Protein AF-A0A7J9VII0-F1 (afdb_monomer)

Structure (mmCIF, N/CA/C/O backbone):
data_AF-A0A7J9VII0-F1
#
_entry.id   AF-A0A7J9VII0-F1
#
loop_
_atom_site.group_PDB
_atom_site.id
_atom_site.type_symbol
_atom_site.label_atom_id
_atom_site.label_alt_id
_atom_site.label_comp_id
_atom_site.label_asym_id
_atom_site.label_entity_id
_atom_site.label_seq_id
_atom_site.pdbx_PDB_ins_code
_atom_site.Cartn_x
_atom_site.Cartn_y
_atom_site.Cartn_z
_atom_site.occupancy
_atom_site.B_iso_or_equiv
_atom_site.auth_seq_id
_atom_site.auth_comp_id
_atom_site.auth_asym_id
_atom_site.auth_atom_id
_atom_site.pdbx_PDB_model_num
ATOM 1 N N . MET A 1 1 ? -17.514 49.686 32.124 1.00 42.41 1 MET A N 1
ATOM 2 C CA . MET A 1 1 ? -16.769 48.998 33.204 1.00 42.41 1 MET A CA 1
ATOM 3 C C . MET A 1 1 ? -15.900 47.912 32.584 1.00 42.41 1 MET A C 1
ATOM 5 O O . MET A 1 1 ? -16.446 46.947 32.068 1.00 42.41 1 MET A O 1
ATOM 9 N N . ALA A 1 2 ? -14.575 48.080 32.570 1.00 50.94 2 ALA A N 1
ATOM 10 C CA . ALA A 1 2 ? -13.662 47.040 32.096 1.00 50.94 2 ALA A CA 1
ATOM 11 C C . ALA A 1 2 ? -13.483 45.985 33.199 1.00 50.94 2 ALA A C 1
ATOM 13 O O . ALA A 1 2 ? -13.022 46.294 34.297 1.00 50.94 2 ALA A O 1
ATOM 14 N N . ARG A 1 3 ? -13.889 44.742 32.928 1.00 65.50 3 ARG A N 1
ATOM 15 C CA . ARG A 1 3 ? -13.701 43.613 33.845 1.00 65.50 3 ARG A CA 1
ATOM 16 C C . ARG A 1 3 ? -12.223 43.217 33.819 1.00 65.50 3 ARG A C 1
ATOM 18 O O . ARG A 1 3 ? -11.760 42.646 32.839 1.00 65.50 3 ARG A O 1
ATOM 25 N N . MET A 1 4 ? -11.481 43.541 34.879 1.00 66.50 4 MET A N 1
ATOM 26 C CA . MET A 1 4 ? -10.081 43.129 35.016 1.00 66.50 4 MET A CA 1
ATOM 27 C C . MET A 1 4 ? -9.996 41.602 35.111 1.00 66.50 4 MET A C 1
ATOM 29 O O . MET A 1 4 ? -10.518 40.994 36.047 1.00 66.50 4 MET A O 1
ATOM 33 N N . VAL A 1 5 ? -9.337 40.978 34.136 1.00 70.75 5 VAL A N 1
ATOM 34 C CA . VAL A 1 5 ? -9.002 39.552 34.184 1.00 70.75 5 VAL A CA 1
ATOM 35 C C . VAL A 1 5 ? -7.934 39.358 35.260 1.00 70.75 5 VAL A C 1
ATOM 37 O O . VAL A 1 5 ? -6.843 39.920 35.185 1.00 70.75 5 VAL A O 1
ATOM 40 N N . SER A 1 6 ? -8.257 38.580 36.294 1.00 79.25 6 SER A N 1
ATOM 41 C CA . SER A 1 6 ? -7.320 38.256 37.371 1.00 79.25 6 SER A CA 1
ATOM 42 C C . SER A 1 6 ? -6.193 37.363 36.852 1.00 79.25 6 SER A C 1
ATOM 44 O O . SER A 1 6 ? -6.436 36.437 36.077 1.00 79.25 6 SER A O 1
ATOM 46 N N . ARG A 1 7 ? -4.965 37.573 37.346 1.00 75.44 7 ARG A N 1
ATOM 47 C CA . ARG A 1 7 ? -3.801 36.714 37.053 1.00 75.44 7 ARG A CA 1
ATOM 48 C C . ARG A 1 7 ? -4.093 35.233 37.320 1.00 75.44 7 ARG A C 1
ATOM 50 O O . ARG A 1 7 ? -3.616 34.383 36.584 1.00 75.44 7 ARG A O 1
ATOM 57 N N . ARG A 1 8 ? -4.926 34.920 38.321 1.00 74.88 8 ARG A N 1
ATOM 58 C CA . ARG A 1 8 ? -5.366 33.543 38.612 1.00 74.88 8 ARG A CA 1
ATOM 59 C C . ARG A 1 8 ? -6.274 32.969 37.528 1.00 74.88 8 ARG A C 1
ATOM 61 O O . ARG A 1 8 ? -6.165 31.793 37.221 1.00 74.88 8 ARG A O 1
ATOM 68 N N . THR A 1 9 ? -7.142 33.787 36.940 1.00 74.19 9 THR A N 1
ATOM 69 C CA . THR A 1 9 ? -7.996 33.374 35.819 1.00 74.19 9 THR A CA 1
ATOM 70 C C . THR A 1 9 ? -7.160 33.147 34.566 1.00 74.19 9 THR A C 1
ATOM 72 O O . THR A 1 9 ? -7.375 32.162 33.873 1.00 74.19 9 THR A O 1
ATOM 75 N N . LEU A 1 10 ? -6.169 34.008 34.317 1.00 72.38 10 LEU A N 1
ATOM 76 C CA . LEU A 1 10 ? -5.235 33.836 33.207 1.00 72.38 10 LEU A CA 1
ATOM 77 C C . LEU A 1 10 ? -4.404 32.552 33.367 1.00 72.38 10 LEU A C 1
ATOM 79 O O . LEU A 1 10 ? -4.365 31.746 32.448 1.00 72.38 10 LEU A O 1
ATOM 83 N N . LEU A 1 11 ? -3.812 32.329 34.547 1.00 70.62 11 LEU A N 1
ATOM 84 C CA . LEU A 1 11 ? -3.012 31.134 34.846 1.00 70.62 11 LEU A CA 1
ATOM 85 C C . LEU A 1 11 ? -3.848 29.846 34.881 1.00 70.62 11 LEU A C 1
ATOM 87 O O . LEU A 1 11 ? -3.388 28.803 34.435 1.00 70.62 11 LEU A O 1
ATOM 91 N N . GLY A 1 12 ? -5.079 29.903 35.394 1.00 61.12 12 GLY A N 1
ATOM 92 C CA . GLY A 1 12 ? -5.993 28.761 35.390 1.00 61.12 12 GLY A CA 1
ATOM 93 C C . GLY A 1 12 ? -6.463 28.398 33.981 1.00 61.12 12 GLY A C 1
ATOM 94 O O . GLY A 1 12 ? -6.529 27.220 33.644 1.00 61.12 12 GLY A O 1
ATOM 95 N N . ALA A 1 13 ? -6.729 29.398 33.135 1.00 63.59 13 ALA A N 1
ATOM 96 C CA . ALA A 1 13 ? -7.100 29.177 31.742 1.00 63.59 13 ALA A CA 1
ATOM 97 C C . ALA A 1 13 ? -5.938 28.588 30.929 1.00 63.59 13 ALA A C 1
ATOM 99 O O . ALA A 1 13 ? -6.150 27.647 30.164 1.00 63.59 13 ALA A O 1
ATOM 100 N N . THR A 1 14 ? -4.709 29.080 31.114 1.00 61.88 14 THR A N 1
ATOM 101 C CA . THR A 1 14 ? -3.536 28.523 30.427 1.00 61.88 14 THR A CA 1
ATOM 102 C C . THR A 1 14 ? -3.202 27.116 30.921 1.00 61.88 14 THR A C 1
ATOM 104 O O . THR A 1 14 ? -3.051 26.217 30.098 1.00 61.88 14 THR A O 1
ATOM 107 N N . ALA A 1 15 ? -3.167 26.882 32.237 1.00 59.31 15 ALA A N 1
ATOM 108 C CA . ALA A 1 15 ? -2.901 25.556 32.798 1.00 59.31 15 ALA A CA 1
ATOM 109 C C . ALA A 1 15 ? -3.973 24.526 32.400 1.00 59.31 15 ALA A C 1
ATOM 111 O O . ALA A 1 15 ? -3.637 23.418 31.987 1.00 59.31 15 ALA A O 1
ATOM 112 N N . GLY A 1 16 ? -5.258 24.895 32.452 1.00 56.56 16 GLY A N 1
ATOM 113 C CA . GLY A 1 16 ? -6.359 24.024 32.029 1.00 56.56 16 GLY A CA 1
ATOM 114 C C . GLY A 1 16 ? -6.318 23.688 30.535 1.00 56.56 16 GLY A C 1
ATOM 115 O O . GLY A 1 16 ? -6.567 22.543 30.150 1.00 56.56 16 GLY A O 1
ATOM 116 N N . SER A 1 17 ? -5.932 24.653 29.696 1.00 62.16 17 SER A N 1
ATOM 117 C CA . SER A 1 17 ? -5.760 24.434 28.254 1.00 62.16 17 SER A CA 1
ATOM 118 C C . SER A 1 17 ? -4.588 23.494 27.952 1.00 62.16 17 SER A C 1
ATOM 120 O O . SER A 1 17 ? -4.719 22.627 27.092 1.00 62.16 17 SER A O 1
ATOM 122 N N . LEU A 1 18 ? -3.472 23.601 28.686 1.00 64.81 18 LEU A N 1
ATOM 123 C CA . LEU A 1 18 ? -2.317 22.707 28.529 1.00 64.81 18 LEU A CA 1
ATOM 124 C C . LEU A 1 18 ? -2.651 21.258 28.905 1.00 64.81 18 LEU A C 1
ATOM 126 O O . LEU A 1 18 ? -2.321 20.345 28.152 1.00 64.81 18 LEU A O 1
ATOM 130 N N . VAL A 1 19 ? -3.343 21.041 30.029 1.00 68.50 19 VAL A N 1
ATOM 131 C CA . VAL A 1 19 ? -3.752 19.692 30.468 1.00 68.50 19 VAL A CA 1
ATOM 132 C C . VAL A 1 19 ? -4.717 19.058 29.464 1.00 68.50 19 VAL A C 1
ATOM 134 O O . VAL A 1 19 ? -4.547 17.899 29.090 1.00 68.50 19 VAL A O 1
ATOM 137 N N . THR A 1 20 ? -5.693 19.829 28.979 1.00 72.25 20 THR A N 1
ATOM 138 C CA . THR A 1 20 ? -6.670 19.342 27.993 1.00 72.25 20 THR A CA 1
ATOM 139 C C . THR A 1 20 ? -5.998 19.032 26.652 1.00 72.25 20 THR A C 1
ATOM 141 O O . THR A 1 20 ? -6.250 17.982 26.067 1.00 72.25 20 THR A O 1
ATOM 144 N N . GLY A 1 21 ? -5.089 19.896 26.188 1.00 77.12 21 GLY A N 1
ATOM 145 C CA . GLY A 1 21 ? -4.326 19.676 24.957 1.00 77.12 21 GLY A CA 1
ATOM 146 C C . GLY A 1 21 ? -3.439 18.430 25.022 1.00 77.12 21 GLY A C 1
ATOM 147 O O . GLY A 1 21 ? -3.467 17.615 24.102 1.00 77.12 21 GLY A O 1
ATOM 148 N N . ALA A 1 22 ? -2.711 18.233 26.126 1.00 77.75 22 ALA A N 1
ATOM 149 C CA . ALA A 1 22 ? -1.860 17.059 26.323 1.00 77.75 22 ALA A CA 1
ATOM 150 C C . ALA A 1 22 ? -2.668 15.750 26.374 1.00 77.75 22 ALA A C 1
ATOM 152 O O . ALA A 1 22 ? -2.260 14.755 25.778 1.00 77.75 22 ALA A O 1
ATOM 153 N N . ALA A 1 23 ? -3.837 15.757 27.025 1.00 82.25 23 ALA A N 1
ATOM 154 C CA . ALA A 1 23 ? -4.729 14.601 27.050 1.00 82.25 23 ALA A CA 1
ATOM 155 C C . ALA A 1 23 ? -5.244 14.243 25.644 1.00 82.25 23 ALA A C 1
ATOM 157 O O . ALA A 1 23 ? -5.190 13.079 25.255 1.00 82.25 23 ALA A O 1
ATOM 158 N N . CYS A 1 24 ? -5.677 15.230 24.851 1.00 84.50 24 CYS A N 1
ATOM 159 C CA . CYS A 1 24 ? -6.124 15.000 23.474 1.00 84.50 24 CYS A CA 1
ATOM 160 C C . CYS A 1 24 ? -5.012 14.421 22.587 1.00 84.50 24 CYS A C 1
ATOM 162 O O . CYS A 1 24 ? -5.253 13.458 21.862 1.00 84.50 24 CYS A O 1
ATOM 164 N N . LEU A 1 25 ? -3.791 14.961 22.675 1.00 87.25 25 LEU A N 1
ATOM 165 C CA . LEU A 1 25 ? -2.634 14.429 21.948 1.00 87.25 25 LEU A CA 1
ATOM 166 C C . LEU A 1 25 ? -2.324 12.985 22.358 1.00 87.25 25 LEU A C 1
ATOM 168 O O . LEU A 1 25 ? -2.108 12.138 21.494 1.00 87.25 25 LEU A O 1
ATOM 172 N N . GLY A 1 26 ? -2.378 12.686 23.660 1.00 88.19 26 GLY A N 1
ATOM 173 C CA . GLY A 1 26 ? -2.196 11.329 24.176 1.00 88.19 26 GLY A CA 1
ATOM 174 C C . GLY A 1 26 ? -3.232 10.340 23.637 1.00 88.19 26 GLY A C 1
ATOM 175 O O . GLY A 1 26 ? -2.880 9.219 23.283 1.00 88.19 26 GLY A O 1
ATOM 176 N N . LEU A 1 27 ? -4.496 10.754 23.507 1.00 91.06 27 LEU A N 1
ATOM 177 C CA . LEU A 1 27 ? -5.562 9.915 22.949 1.00 91.06 27 LEU A CA 1
ATOM 178 C C . LEU A 1 27 ? -5.408 9.677 21.438 1.00 91.06 27 LEU A C 1
ATOM 180 O O . LEU A 1 27 ? -5.710 8.580 20.965 1.00 91.06 27 LEU A O 1
ATOM 184 N N . ILE A 1 28 ? -4.928 10.673 20.687 1.00 90.88 28 ILE A N 1
ATOM 185 C CA . ILE A 1 28 ? -4.611 10.521 19.258 1.00 90.88 28 ILE A CA 1
ATOM 186 C C . ILE A 1 28 ? -3.429 9.556 19.078 1.00 90.88 28 ILE A C 1
ATOM 188 O O . ILE A 1 28 ? -3.495 8.637 18.263 1.00 90.88 28 ILE A O 1
ATOM 192 N N . GLU A 1 29 ? -2.361 9.709 19.867 1.00 90.31 29 GLU A N 1
ATOM 193 C CA . GLU A 1 29 ? -1.196 8.815 19.807 1.00 90.31 29 GLU A CA 1
ATOM 194 C C . GLU A 1 29 ? -1.530 7.373 20.216 1.00 90.31 29 GLU A C 1
ATOM 196 O O . GLU A 1 29 ? -1.106 6.424 19.549 1.00 90.31 29 GLU A O 1
ATOM 201 N N . ALA A 1 30 ? -2.371 7.199 21.241 1.00 89.88 30 ALA A N 1
ATOM 202 C CA . ALA A 1 30 ? -2.880 5.899 21.680 1.00 89.88 30 ALA A CA 1
ATOM 203 C C . ALA A 1 30 ? -3.888 5.256 20.703 1.00 89.88 30 ALA A C 1
ATOM 205 O O . ALA A 1 30 ? -4.418 4.188 21.000 1.00 89.88 30 ALA A O 1
ATOM 206 N N . ALA A 1 31 ? -4.162 5.890 19.555 1.00 86.38 31 ALA A N 1
ATOM 207 C CA . ALA A 1 31 ? -5.141 5.450 18.559 1.00 86.38 31 ALA A CA 1
ATOM 208 C C . ALA A 1 31 ? -6.575 5.292 19.109 1.00 86.38 31 ALA A C 1
ATOM 210 O O . ALA A 1 31 ? -7.383 4.554 18.550 1.00 86.38 31 ALA A O 1
ATOM 211 N N . VAL A 1 32 ? -6.904 6.011 20.189 1.00 94.31 32 VAL A N 1
ATOM 212 C CA . VAL A 1 32 ? -8.279 6.136 20.701 1.00 94.31 32 VAL A CA 1
ATOM 213 C C . VAL A 1 32 ? -9.059 7.154 19.866 1.00 94.31 32 VAL A C 1
ATOM 215 O O . VAL A 1 32 ? -10.259 6.995 19.650 1.00 94.31 32 VAL A O 1
ATOM 218 N N . LEU A 1 33 ? -8.373 8.193 19.378 1.00 91.25 33 LEU A N 1
ATOM 219 C CA . LEU A 1 33 ? -8.910 9.195 18.459 1.00 91.25 33 LEU A CA 1
ATOM 220 C C . LEU A 1 33 ? -8.191 9.132 17.098 1.00 91.25 33 LEU A C 1
ATOM 222 O O . LEU A 1 33 ? -7.003 8.800 17.051 1.00 91.25 33 LEU A O 1
ATOM 226 N N . PRO A 1 34 ? -8.875 9.473 15.988 1.00 86.81 34 PRO A N 1
ATOM 227 C CA . PRO A 1 34 ? -8.241 9.556 14.675 1.00 86.81 34 PRO A CA 1
ATOM 228 C C . PRO A 1 34 ? -7.226 10.709 14.614 1.00 86.81 34 PRO A C 1
ATOM 230 O O . PRO A 1 34 ? -7.311 11.673 15.373 1.00 86.81 34 PRO A O 1
ATOM 233 N N . GLY A 1 35 ? -6.284 10.634 13.668 1.00 88.50 35 GLY A N 1
ATOM 234 C CA . GLY A 1 35 ? -5.354 11.735 13.371 1.00 88.50 35 GLY A CA 1
ATOM 235 C C . GLY A 1 35 ? -3.884 11.499 13.728 1.00 88.50 35 GLY A C 1
ATOM 236 O O . GLY A 1 35 ? -3.085 12.423 13.612 1.00 88.50 35 GLY A O 1
ATOM 237 N N . ARG A 1 36 ? -3.482 10.279 14.106 1.00 89.94 36 ARG A N 1
ATOM 238 C CA . ARG A 1 36 ? -2.081 9.984 14.463 1.00 89.94 36 ARG A CA 1
ATOM 239 C C . ARG A 1 36 ? -1.089 10.269 13.332 1.00 89.94 36 ARG A C 1
ATOM 241 O O . ARG A 1 36 ? -0.053 10.875 13.570 1.00 89.94 36 ARG A O 1
ATOM 248 N N . ALA A 1 37 ? -1.413 9.859 12.105 1.00 87.94 37 ALA A N 1
ATOM 249 C CA . ALA A 1 37 ? -0.553 10.086 10.940 1.00 87.94 37 ALA A CA 1
ATOM 250 C C . ALA A 1 37 ? -0.316 11.586 10.656 1.00 87.94 37 ALA A C 1
ATOM 252 O O . ALA A 1 37 ? 0.839 12.007 10.647 1.00 87.94 37 ALA A O 1
ATOM 253 N N . PRO A 1 38 ? -1.360 12.429 10.487 1.00 89.81 38 PRO A N 1
ATOM 254 C CA . PRO A 1 38 ? -1.141 13.858 10.280 1.00 89.81 38 PRO A CA 1
ATOM 255 C C . PRO A 1 38 ? -0.481 14.531 11.490 1.00 89.81 38 PRO A C 1
ATOM 257 O O . PRO A 1 38 ? 0.345 15.416 11.290 1.00 89.81 38 PRO A O 1
ATOM 260 N N . LEU A 1 39 ? -0.771 14.094 12.723 1.00 91.44 39 LEU A N 1
ATOM 261 C CA . LEU A 1 39 ? -0.117 14.623 13.921 1.00 91.44 39 LEU A CA 1
ATOM 262 C C . LEU A 1 39 ? 1.403 14.406 13.879 1.00 91.44 39 LEU A C 1
ATOM 264 O O . LEU A 1 39 ? 2.160 15.371 13.981 1.00 91.44 39 LEU A O 1
ATOM 268 N N . ARG A 1 40 ? 1.857 13.168 13.661 1.00 91.31 40 ARG A N 1
ATOM 269 C CA . ARG A 1 40 ? 3.288 12.833 13.566 1.00 91.31 40 ARG A CA 1
ATOM 270 C C . ARG A 1 40 ? 3.989 13.588 12.445 1.00 91.31 40 ARG A C 1
ATOM 272 O O . ARG A 1 40 ? 5.051 14.162 12.682 1.00 91.31 40 ARG A O 1
ATOM 279 N N . ARG A 1 41 ? 3.336 13.710 11.286 1.00 89.94 41 ARG A N 1
ATOM 280 C CA . ARG A 1 41 ? 3.822 14.535 10.177 1.00 89.94 41 ARG A CA 1
ATOM 281 C C . ARG A 1 41 ? 4.022 15.990 10.585 1.00 89.94 41 ARG A C 1
ATOM 283 O O . ARG A 1 41 ? 5.088 16.552 10.362 1.00 89.94 41 ARG A O 1
ATOM 290 N N . THR A 1 42 ? 3.017 16.606 11.214 1.00 92.25 42 THR A N 1
ATOM 291 C CA . THR A 1 42 ? 3.106 18.014 11.647 1.00 92.25 42 THR A CA 1
ATOM 292 C C . THR A 1 42 ? 4.164 18.247 12.720 1.00 92.25 42 THR A C 1
ATOM 294 O O . THR A 1 42 ? 4.736 19.331 12.785 1.00 92.25 42 THR A O 1
ATOM 297 N N . LEU A 1 43 ? 4.443 17.234 13.542 1.00 91.25 43 LEU A N 1
ATOM 298 C CA . LEU A 1 43 ? 5.479 17.278 14.570 1.00 91.25 43 LEU A CA 1
ATOM 299 C C . LEU A 1 43 ? 6.876 16.928 14.031 1.00 91.25 43 LEU A C 1
ATOM 301 O O . LEU A 1 43 ? 7.826 16.921 14.810 1.00 91.25 43 LEU A O 1
ATOM 305 N N . GLY A 1 44 ? 7.017 16.639 12.731 1.00 91.31 44 GLY A N 1
ATOM 306 C CA . GLY A 1 44 ? 8.294 16.250 12.126 1.00 91.31 44 GLY A CA 1
ATOM 307 C C . GLY A 1 44 ? 8.823 14.909 12.641 1.00 91.31 44 GLY A C 1
ATOM 308 O O . GLY A 1 44 ? 10.031 14.709 12.701 1.00 91.31 44 GLY A O 1
ATOM 309 N N . MET A 1 45 ? 7.924 14.017 13.066 1.00 91.62 45 MET A N 1
ATOM 310 C CA . MET A 1 45 ? 8.261 12.661 13.518 1.00 91.62 45 MET A CA 1
ATOM 311 C C . MET A 1 45 ? 8.345 11.658 12.362 1.00 91.62 45 MET A C 1
ATOM 313 O O . MET A 1 45 ? 8.783 10.527 12.567 1.00 91.62 45 MET A O 1
ATOM 317 N N . ASP A 1 46 ? 7.914 12.062 11.168 1.00 88.25 46 ASP A N 1
ATOM 318 C CA . ASP A 1 46 ? 8.111 11.294 9.947 1.00 88.25 46 ASP A CA 1
ATOM 319 C C . ASP A 1 46 ? 9.551 11.509 9.448 1.00 88.25 46 ASP A C 1
ATOM 321 O O . ASP A 1 46 ? 10.121 12.596 9.581 1.00 88.25 46 ASP A O 1
ATOM 325 N N . GLY A 1 47 ? 10.153 10.462 8.882 1.00 85.12 47 GLY A N 1
ATOM 326 C CA . GLY A 1 47 ? 11.414 10.594 8.153 1.00 85.12 47 GLY A CA 1
ATOM 327 C C . GLY A 1 47 ? 11.236 11.397 6.857 1.00 85.12 47 GLY A C 1
ATOM 328 O O . GLY A 1 47 ? 10.107 11.698 6.469 1.00 85.12 47 GLY A O 1
ATOM 329 N N . PRO A 1 48 ? 12.335 11.746 6.167 1.00 86.00 48 PRO A N 1
ATOM 330 C CA . PRO A 1 48 ? 12.232 12.351 4.846 1.00 86.00 48 PRO A CA 1
ATOM 331 C C . PRO A 1 48 ? 11.488 11.417 3.885 1.00 86.00 48 PRO A C 1
ATOM 333 O O . PRO A 1 48 ? 11.713 10.202 3.894 1.00 86.00 48 PRO A O 1
ATOM 336 N N . ASP A 1 49 ? 10.638 11.994 3.035 1.00 81.19 49 ASP A N 1
ATOM 337 C CA . ASP A 1 49 ? 9.991 11.246 1.961 1.00 81.19 49 ASP A CA 1
ATOM 338 C C . ASP A 1 49 ? 11.067 10.652 1.048 1.00 81.19 49 ASP A C 1
ATOM 340 O O . ASP A 1 49 ? 11.952 11.353 0.548 1.00 81.19 49 ASP A O 1
ATOM 344 N N . THR A 1 50 ? 11.001 9.340 0.847 1.00 82.12 50 THR A N 1
ATOM 345 C CA . THR A 1 50 ? 11.878 8.654 -0.101 1.00 82.12 50 THR A CA 1
ATOM 346 C C . THR A 1 50 ? 11.235 8.736 -1.483 1.00 82.12 50 THR A C 1
ATOM 348 O O . THR A 1 50 ? 10.058 8.384 -1.608 1.00 82.12 50 THR A O 1
ATOM 351 N N . PRO A 1 51 ? 11.948 9.220 -2.518 1.00 87.75 51 PRO A N 1
ATOM 352 C CA . PRO A 1 51 ? 11.412 9.211 -3.869 1.00 87.75 51 PRO A CA 1
ATOM 353 C C . PRO A 1 51 ? 11.151 7.771 -4.308 1.00 87.75 51 PRO A C 1
ATOM 355 O O . PRO A 1 51 ? 11.886 6.852 -3.943 1.00 87.75 51 PRO A O 1
ATOM 358 N N . LEU A 1 52 ? 10.096 7.582 -5.099 1.00 88.94 52 LEU A N 1
ATOM 359 C CA . LEU A 1 52 ? 9.861 6.290 -5.728 1.00 88.94 52 LEU A CA 1
ATOM 360 C C . LEU A 1 52 ? 11.020 5.972 -6.684 1.00 88.94 52 LEU A C 1
ATOM 362 O O . LEU A 1 52 ? 11.528 6.897 -7.321 1.00 88.94 52 LEU A O 1
ATOM 366 N N . PRO A 1 53 ? 11.394 4.692 -6.830 1.00 89.94 53 PRO A N 1
ATOM 367 C CA . PRO A 1 53 ? 12.324 4.263 -7.859 1.00 89.94 53 PRO A CA 1
ATOM 368 C C . PRO A 1 53 ? 11.908 4.746 -9.248 1.00 89.94 53 PRO A C 1
ATOM 370 O O . PRO A 1 53 ? 10.722 4.709 -9.592 1.00 89.94 53 PRO A O 1
ATOM 373 N N . ASP A 1 54 ? 12.894 5.133 -10.056 1.00 90.81 54 ASP A N 1
ATOM 374 C CA . ASP A 1 54 ? 12.698 5.476 -11.471 1.00 90.81 54 ASP A CA 1
ATOM 375 C C . ASP A 1 54 ? 12.692 4.227 -12.378 1.00 90.81 54 ASP A C 1
ATOM 377 O O . ASP A 1 54 ? 12.437 4.321 -13.579 1.00 90.81 54 ASP A O 1
ATOM 381 N N . THR A 1 55 ? 12.952 3.046 -11.807 1.00 91.69 55 THR A N 1
ATOM 382 C CA . THR A 1 55 ? 12.926 1.753 -12.501 1.00 91.69 55 THR A CA 1
ATOM 383 C C . THR A 1 55 ? 11.516 1.422 -12.992 1.00 91.69 55 THR A C 1
ATOM 385 O O . THR A 1 55 ? 10.532 1.560 -12.262 1.00 91.69 55 THR A O 1
ATOM 388 N N . GLU A 1 56 ? 11.404 0.959 -14.239 1.00 91.44 56 GLU A N 1
ATOM 389 C CA . GLU A 1 56 ? 10.128 0.497 -14.782 1.00 91.44 56 GLU A CA 1
ATOM 390 C C . GLU A 1 56 ? 9.683 -0.786 -14.065 1.00 91.44 56 GLU A C 1
ATOM 392 O O . GLU A 1 56 ? 10.450 -1.740 -13.924 1.00 91.44 56 GLU A O 1
ATOM 397 N N . GLY A 1 57 ? 8.433 -0.803 -13.599 1.00 91.62 57 GLY A N 1
ATOM 398 C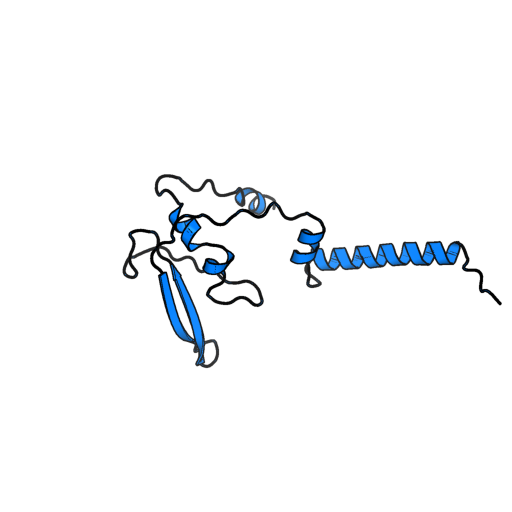 CA . GLY A 1 57 ? 7.844 -1.986 -12.984 1.00 91.62 57 GLY A CA 1
ATOM 399 C C . GLY A 1 57 ? 7.704 -3.143 -13.977 1.00 91.62 57 GLY A C 1
ATOM 400 O O . GLY A 1 57 ? 7.654 -2.957 -15.193 1.00 91.62 57 GLY A O 1
ATOM 401 N N . GLY A 1 58 ? 7.601 -4.364 -13.453 1.00 90.62 58 GLY A N 1
ATOM 402 C CA . GLY A 1 58 ? 7.282 -5.527 -14.278 1.00 90.62 58 GLY A CA 1
ATOM 403 C C . GLY A 1 58 ? 5.837 -5.513 -14.807 1.00 90.62 58 GLY A C 1
ATOM 404 O O . GLY A 1 58 ? 5.053 -4.598 -14.527 1.00 90.62 58 GLY A O 1
ATOM 405 N N . PRO A 1 59 ? 5.439 -6.536 -15.585 1.00 92.56 59 PRO A N 1
ATOM 406 C CA . PRO A 1 59 ? 4.109 -6.572 -16.176 1.00 92.56 59 PRO A CA 1
ATOM 407 C C . PRO A 1 59 ? 3.027 -6.579 -15.094 1.00 92.56 59 PRO A C 1
ATOM 409 O O . PRO A 1 59 ? 3.173 -7.210 -14.046 1.00 92.56 59 PRO A O 1
ATOM 412 N N . SER A 1 60 ? 1.910 -5.904 -15.362 1.00 93.00 60 SER A N 1
ATOM 413 C CA . SER A 1 60 ? 0.769 -5.858 -14.450 1.00 93.00 60 SER A CA 1
ATOM 414 C C . SER A 1 60 ? -0.537 -6.216 -15.145 1.00 93.00 60 SER A C 1
ATOM 416 O O . SER A 1 60 ? -0.721 -6.022 -16.346 1.00 93.00 60 SER A O 1
ATOM 418 N N . VAL A 1 61 ? -1.460 -6.765 -14.364 1.00 94.25 61 VAL A N 1
ATOM 419 C CA . VAL A 1 61 ? -2.814 -7.111 -14.789 1.00 94.25 61 VAL A CA 1
ATOM 420 C C . VAL A 1 61 ? -3.800 -6.588 -13.757 1.00 94.25 61 VAL A C 1
ATOM 422 O O . VAL A 1 61 ? -3.540 -6.613 -12.555 1.00 94.25 61 VAL A O 1
ATOM 425 N N . ALA A 1 62 ? -4.937 -6.091 -14.225 1.00 96.19 62 ALA A N 1
ATOM 426 C CA . ALA A 1 62 ? -6.032 -5.653 -13.377 1.00 96.19 62 ALA A CA 1
ATOM 427 C C . ALA A 1 62 ? -7.317 -6.363 -13.787 1.00 96.19 62 ALA A C 1
ATOM 429 O O . ALA A 1 62 ? -7.494 -6.746 -14.944 1.00 96.19 62 ALA A O 1
ATOM 430 N N . GLY A 1 63 ? -8.220 -6.521 -12.831 1.00 97.19 63 GLY A N 1
ATOM 431 C CA . GLY A 1 63 ? -9.489 -7.176 -13.069 1.00 97.19 63 GLY A CA 1
ATOM 432 C C . GLY A 1 63 ? -10.501 -6.877 -11.984 1.00 97.19 63 GLY A C 1
ATOM 433 O O . GLY A 1 63 ? -10.245 -6.152 -11.020 1.00 97.19 63 GLY A O 1
ATOM 434 N N . GLU A 1 64 ? -11.678 -7.460 -12.151 1.00 98.19 64 GLU A N 1
ATOM 435 C CA . GLU A 1 64 ? -12.760 -7.356 -11.191 1.00 98.19 64 GLU A CA 1
ATOM 436 C C . GLU A 1 64 ? -13.590 -8.634 -11.155 1.00 98.19 64 GLU A C 1
ATOM 438 O O . GLU A 1 64 ? -13.621 -9.399 -12.118 1.00 98.19 64 GLU A O 1
ATOM 443 N N . PHE A 1 65 ? -14.235 -8.892 -10.020 1.00 97.88 65 PHE A N 1
ATOM 444 C CA . PHE A 1 65 ? -15.140 -10.026 -9.858 1.00 97.88 65 PHE A CA 1
ATOM 445 C C . PHE A 1 65 ? -16.243 -9.716 -8.842 1.00 97.88 65 PHE A C 1
ATOM 447 O O . PHE A 1 65 ? -16.090 -8.851 -7.980 1.00 97.88 65 PHE A O 1
ATOM 454 N N . GLY A 1 66 ? -17.366 -10.432 -8.925 1.00 98.38 66 GLY A N 1
ATOM 455 C CA . GLY A 1 66 ? -18.437 -10.357 -7.929 1.00 98.38 66 GLY A CA 1
ATOM 456 C C . GLY A 1 66 ? -18.076 -11.142 -6.667 1.00 98.38 66 GLY A C 1
ATOM 457 O O . GLY A 1 66 ? -17.840 -12.347 -6.727 1.00 98.38 66 GLY A O 1
ATOM 458 N N . SER A 1 67 ? -18.042 -10.483 -5.509 1.00 9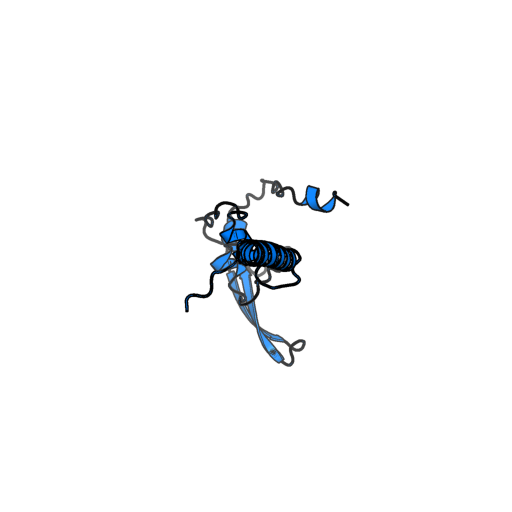7.38 67 SER A N 1
ATOM 459 C CA . SER A 1 67 ? -17.697 -11.126 -4.239 1.00 97.38 67 SER A CA 1
ATOM 460 C C . SER A 1 67 ? -18.943 -11.613 -3.500 1.00 97.38 67 SER A C 1
ATOM 462 O O . SER A 1 67 ? -19.701 -10.813 -2.947 1.00 97.38 67 SER A O 1
ATOM 464 N N . ALA A 1 68 ? -19.126 -12.933 -3.417 1.00 98.06 68 ALA A N 1
ATOM 465 C CA . ALA A 1 68 ? -20.199 -13.541 -2.625 1.00 98.06 68 ALA A CA 1
ATOM 466 C C . ALA A 1 68 ? -20.118 -13.140 -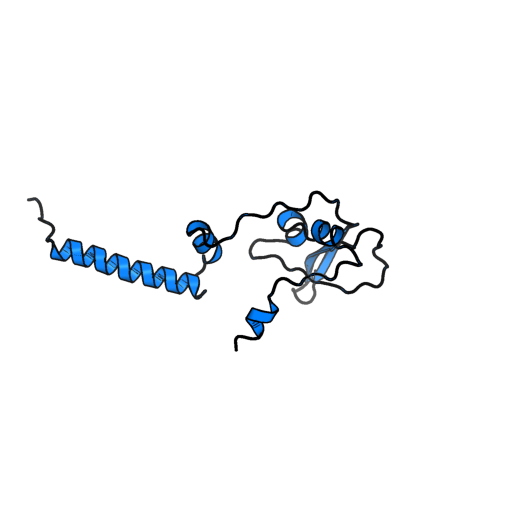1.139 1.00 98.06 68 ALA A C 1
ATOM 468 O O . ALA A 1 68 ? -21.129 -12.776 -0.543 1.00 98.06 68 ALA A O 1
ATOM 469 N N . ALA A 1 69 ? -18.905 -13.084 -0.574 1.00 97.50 69 ALA A N 1
ATOM 470 C CA . ALA A 1 69 ? -18.663 -12.645 0.805 1.00 97.50 69 ALA A CA 1
ATOM 471 C C . ALA A 1 69 ? -19.063 -11.179 1.063 1.00 97.50 69 ALA A C 1
ATOM 473 O O . ALA A 1 69 ? -19.291 -10.792 2.206 1.00 97.50 69 ALA A O 1
ATOM 474 N N . ARG A 1 70 ? -19.179 -10.359 0.009 1.00 96.25 70 ARG A N 1
ATOM 475 C CA . ARG A 1 70 ? -19.667 -8.973 0.083 1.00 96.25 70 ARG A CA 1
ATOM 476 C C . ARG A 1 70 ? -21.078 -8.806 -0.488 1.00 96.25 70 ARG A C 1
ATOM 478 O O . ARG A 1 70 ? -21.445 -7.693 -0.861 1.00 96.25 70 ARG A O 1
ATOM 485 N N . GLY A 1 71 ? -21.858 -9.885 -0.579 1.00 97.94 71 GLY A N 1
ATOM 486 C CA . GLY A 1 71 ? -23.234 -9.847 -1.082 1.00 97.94 71 GLY A CA 1
ATOM 487 C C . GLY A 1 71 ? -23.331 -9.580 -2.586 1.00 97.94 71 GLY A C 1
ATOM 488 O O . GLY A 1 71 ? -24.202 -8.838 -3.023 1.00 97.94 71 GLY A O 1
ATOM 489 N N . GLY A 1 72 ? -22.399 -10.120 -3.375 1.00 97.69 72 GLY A N 1
ATOM 490 C CA . GLY A 1 72 ? -22.369 -9.975 -4.834 1.00 97.69 72 GLY A CA 1
ATOM 491 C C . GLY A 1 72 ? -21.740 -8.674 -5.337 1.00 97.69 72 GLY A C 1
ATOM 492 O O . GLY A 1 72 ? -21.706 -8.446 -6.542 1.00 97.69 72 GLY A O 1
ATOM 493 N N . LYS A 1 73 ? -21.212 -7.821 -4.450 1.00 98.06 73 LYS A N 1
ATOM 494 C CA . LYS A 1 73 ? -20.553 -6.567 -4.847 1.00 98.06 73 LYS A CA 1
ATOM 495 C C . LYS A 1 73 ? -19.329 -6.834 -5.723 1.00 98.06 73 LYS A C 1
ATOM 497 O O . LYS A 1 73 ? -18.489 -7.661 -5.363 1.00 98.06 73 LYS A O 1
ATOM 502 N N . THR A 1 74 ? -19.194 -6.071 -6.805 1.00 98.25 74 THR A N 1
ATOM 503 C CA . THR A 1 74 ? -17.981 -6.049 -7.630 1.00 98.25 74 THR A CA 1
ATOM 504 C C . THR A 1 74 ? -16.800 -5.533 -6.813 1.00 98.25 74 THR A C 1
ATOM 506 O O . THR A 1 74 ? -16.880 -4.481 -6.175 1.00 98.25 74 THR A O 1
ATOM 509 N N . VAL A 1 75 ? -15.703 -6.282 -6.824 1.00 97.56 75 VAL A N 1
ATOM 510 C CA . VAL A 1 75 ? -14.417 -5.903 -6.238 1.00 97.56 75 VAL A CA 1
ATOM 511 C C . VAL A 1 75 ? -13.369 -5.850 -7.336 1.00 97.56 75 VAL A C 1
ATOM 513 O O . VAL A 1 75 ? -13.387 -6.680 -8.242 1.00 97.56 75 VAL A O 1
ATOM 516 N N . ARG A 1 76 ? -12.472 -4.869 -7.259 1.00 97.94 76 ARG A N 1
ATOM 517 C CA . ARG A 1 76 ? -11.404 -4.648 -8.239 1.00 97.94 76 ARG A CA 1
ATOM 518 C C . ARG A 1 76 ? -10.067 -5.013 -7.619 1.00 97.94 76 ARG A C 1
ATOM 520 O O . ARG A 1 76 ? -9.880 -4.837 -6.416 1.00 97.94 76 ARG A O 1
ATOM 527 N N . TRP A 1 77 ? -9.158 -5.516 -8.434 1.00 97.19 77 TRP A N 1
ATOM 528 C CA . TRP A 1 77 ? -7.830 -5.936 -8.016 1.00 97.19 77 TRP A CA 1
ATOM 529 C C . TRP A 1 77 ? -6.812 -5.613 -9.108 1.00 97.19 77 TRP A C 1
ATOM 531 O O . TRP A 1 77 ? -7.159 -5.454 -10.280 1.00 97.19 77 TRP A O 1
ATOM 541 N N . ARG A 1 78 ? -5.548 -5.507 -8.709 1.00 96.81 78 ARG A N 1
ATOM 542 C CA . ARG A 1 78 ? -4.396 -5.390 -9.602 1.00 96.81 78 ARG A CA 1
ATOM 543 C C . ARG A 1 78 ? -3.272 -6.263 -9.050 1.00 96.81 78 ARG A C 1
ATOM 545 O O . ARG A 1 78 ? -3.096 -6.327 -7.836 1.00 96.81 78 ARG A O 1
ATOM 552 N N . ALA A 1 79 ? -2.548 -6.933 -9.935 1.00 94.81 79 ALA A N 1
ATOM 553 C CA . ALA A 1 79 ? -1.350 -7.699 -9.626 1.00 94.81 79 ALA A CA 1
ATOM 554 C C . ALA A 1 79 ? -0.203 -7.225 -10.521 1.00 94.81 79 ALA A C 1
ATOM 556 O O . ALA A 1 79 ? -0.408 -7.004 -11.714 1.00 94.81 79 ALA A O 1
ATOM 557 N N . ALA A 1 80 ? 0.985 -7.083 -9.941 1.00 93.50 80 ALA A N 1
ATOM 558 C CA . ALA A 1 80 ? 2.231 -6.877 -10.667 1.00 93.50 80 ALA A CA 1
ATOM 559 C C . ALA A 1 80 ? 3.100 -8.127 -10.526 1.00 93.50 80 ALA A C 1
ATOM 561 O O . ALA A 1 80 ? 3.053 -8.812 -9.501 1.00 93.50 80 ALA A O 1
ATOM 562 N N . TYR A 1 81 ? 3.876 -8.416 -11.560 1.00 92.25 81 TYR A N 1
ATOM 563 C CA . TYR A 1 81 ? 4.812 -9.529 -11.603 1.00 92.25 81 TYR A CA 1
ATOM 564 C C . TYR A 1 81 ? 6.243 -8.990 -11.614 1.00 92.25 81 TYR A C 1
ATOM 566 O O . TYR A 1 81 ? 6.465 -7.897 -12.137 1.00 92.25 81 TYR A O 1
ATOM 574 N N . PRO A 1 82 ? 7.221 -9.744 -11.084 1.00 90.00 82 PRO A N 1
ATOM 575 C CA . PRO A 1 82 ? 8.627 -9.398 -11.248 1.00 90.00 82 PRO A CA 1
ATOM 576 C C . PRO A 1 82 ? 8.999 -9.246 -12.735 1.00 90.00 82 PRO A C 1
ATOM 578 O O . PRO A 1 82 ? 8.421 -9.948 -13.579 1.00 90.00 82 PRO A O 1
ATOM 581 N N . PRO A 1 83 ? 9.966 -8.378 -13.080 1.00 89.25 83 PRO A N 1
ATOM 582 C CA . PRO A 1 83 ? 10.471 -8.270 -14.445 1.00 89.25 83 PRO A CA 1
ATOM 583 C C . PRO A 1 83 ? 10.870 -9.637 -15.025 1.00 89.25 83 PRO A C 1
ATOM 585 O O . PRO A 1 83 ? 11.460 -10.473 -14.346 1.00 89.25 83 PRO A O 1
ATOM 588 N N . GLY A 1 84 ? 10.513 -9.887 -16.287 1.00 88.38 84 GLY A N 1
ATOM 589 C CA . GLY A 1 84 ? 10.790 -11.159 -16.971 1.00 88.38 84 GLY A CA 1
ATOM 590 C C . GLY A 1 84 ? 9.843 -12.317 -16.624 1.00 88.38 84 GLY A C 1
ATOM 591 O O . GLY A 1 84 ? 9.881 -13.344 -17.302 1.00 88.38 84 GLY A O 1
ATOM 592 N N . MET A 1 8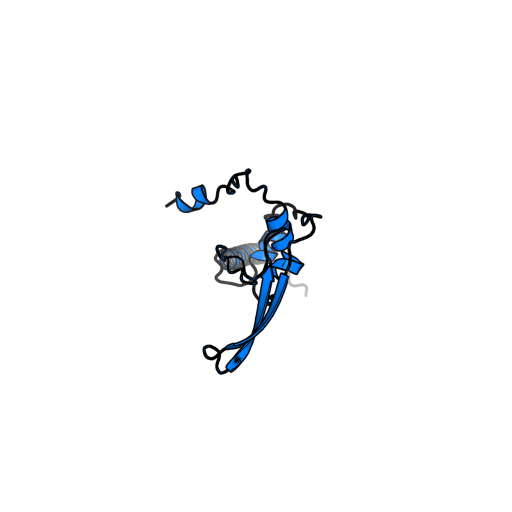5 ? 8.956 -12.155 -15.638 1.00 89.38 85 MET A N 1
ATOM 593 C CA . MET A 1 85 ? 7.939 -13.151 -15.297 1.00 89.38 85 MET A CA 1
ATOM 594 C C . MET A 1 85 ? 6.596 -12.845 -15.962 1.00 89.38 85 MET A C 1
ATOM 596 O O . MET A 1 85 ? 6.280 -11.710 -16.312 1.00 89.38 85 MET A O 1
ATOM 600 N N . VAL A 1 86 ? 5.786 -13.888 -16.140 1.00 84.50 86 VAL A N 1
ATOM 601 C CA . VAL A 1 86 ? 4.468 -13.808 -16.784 1.00 84.50 86 VAL A CA 1
ATOM 602 C C . VAL A 1 86 ? 3.361 -14.243 -15.832 1.00 84.50 86 VAL A C 1
ATOM 604 O O . VAL A 1 86 ? 3.607 -14.941 -14.850 1.00 84.50 86 VAL A O 1
ATOM 607 N N . ALA A 1 87 ? 2.117 -13.898 -16.170 1.00 79.62 87 ALA A N 1
ATOM 608 C CA . ALA A 1 87 ? 0.959 -14.164 -15.320 1.00 79.62 87 ALA A CA 1
ATOM 609 C C . ALA A 1 87 ? 0.702 -15.648 -15.007 1.00 79.62 87 ALA A C 1
ATOM 611 O O . ALA A 1 87 ? 0.057 -15.966 -14.011 1.00 79.62 87 ALA A O 1
ATOM 612 N N . SER A 1 88 ? 1.216 -16.555 -15.841 1.00 84.81 88 SER A N 1
ATOM 613 C CA . SER A 1 88 ? 1.121 -18.004 -15.654 1.00 84.81 88 SER A CA 1
ATOM 614 C C . SER A 1 88 ? 2.263 -18.610 -14.830 1.00 84.81 88 SER A C 1
ATOM 616 O O . SER A 1 88 ? 2.283 -19.825 -14.640 1.00 84.81 88 SER A O 1
ATOM 618 N N . ALA A 1 89 ? 3.240 -17.814 -14.383 1.00 86.00 89 ALA A N 1
ATOM 619 C CA . ALA A 1 89 ? 4.344 -18.311 -13.570 1.00 86.00 89 ALA A CA 1
ATOM 620 C C . ALA A 1 89 ? 3.861 -18.721 -12.167 1.00 86.00 89 ALA A C 1
ATOM 622 O O . ALA A 1 89 ? 3.014 -18.059 -11.567 1.00 86.00 89 ALA A O 1
ATOM 623 N N . GLN A 1 90 ? 4.424 -19.803 -11.621 1.00 91.06 90 GLN A N 1
ATOM 624 C CA . GLN A 1 90 ? 4.179 -20.196 -10.233 1.00 91.06 90 GLN A CA 1
ATOM 625 C C . GLN A 1 90 ? 5.086 -19.379 -9.313 1.00 91.06 90 GLN A C 1
ATOM 627 O O . GLN A 1 90 ? 6.283 -19.638 -9.222 1.00 91.06 90 GLN A O 1
ATOM 632 N N . LEU A 1 91 ? 4.508 -18.373 -8.660 1.00 88.62 91 LEU A N 1
ATOM 633 C CA . LEU A 1 91 ? 5.212 -17.427 -7.798 1.00 88.62 91 LEU A CA 1
ATOM 634 C C . LEU A 1 91 ? 4.574 -17.386 -6.403 1.00 88.62 91 LEU A C 1
ATOM 636 O O . LEU A 1 91 ? 3.359 -17.576 -6.286 1.00 88.62 91 LEU A O 1
ATOM 640 N N . PRO A 1 92 ? 5.354 -17.106 -5.341 1.00 90.44 92 PRO A N 1
ATOM 641 C CA . PRO A 1 92 ? 4.775 -16.717 -4.062 1.00 90.44 92 PRO A CA 1
ATOM 642 C C . PRO A 1 92 ? 3.946 -15.435 -4.227 1.00 90.44 92 PRO A C 1
ATOM 644 O O . PRO A 1 92 ? 4.286 -14.555 -5.018 1.00 90.44 92 PRO A O 1
ATOM 647 N N . VAL A 1 93 ? 2.850 -15.333 -3.472 1.00 91.56 93 VAL A N 1
ATOM 648 C CA . VAL A 1 93 ? 1.897 -14.221 -3.580 1.00 91.56 93 VAL A CA 1
ATOM 649 C C . VAL A 1 93 ? 1.945 -13.361 -2.324 1.00 91.56 93 VAL A C 1
ATOM 651 O O . VAL A 1 93 ? 1.799 -13.867 -1.212 1.00 91.56 93 VAL A O 1
ATOM 654 N N . VAL A 1 94 ? 2.076 -12.049 -2.519 1.00 93.88 94 VAL A N 1
ATOM 655 C CA . VAL A 1 94 ? 1.911 -11.034 -1.474 1.00 93.88 94 VAL A CA 1
ATOM 656 C C . VAL A 1 94 ? 0.610 -10.281 -1.728 1.00 93.88 94 VAL A C 1
ATOM 658 O O . VAL A 1 94 ? 0.365 -9.802 -2.834 1.00 93.88 94 VAL A O 1
ATOM 661 N N . ILE A 1 95 ? -0.229 -10.163 -0.698 1.00 94.88 95 ILE A N 1
ATOM 662 C CA . ILE A 1 95 ? -1.456 -9.364 -0.753 1.00 94.88 95 ILE A CA 1
ATOM 663 C C . ILE A 1 95 ? -1.172 -8.011 -0.107 1.00 94.88 95 ILE A C 1
ATOM 665 O O . ILE A 1 95 ? -1.032 -7.917 1.111 1.00 94.88 95 ILE A O 1
ATOM 669 N N . ALA A 1 96 ? -1.111 -6.962 -0.925 1.00 95.06 96 ALA A N 1
ATOM 670 C CA . ALA A 1 96 ? -0.989 -5.587 -0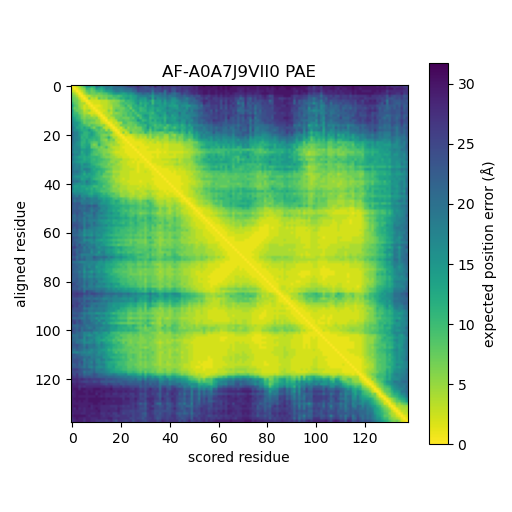.459 1.00 95.06 96 ALA A CA 1
ATOM 671 C C . ALA A 1 96 ? -2.376 -4.942 -0.346 1.00 95.06 96 ALA A C 1
ATOM 673 O O . ALA A 1 96 ? -3.135 -4.897 -1.316 1.00 95.06 96 ALA A O 1
ATOM 674 N N . LEU A 1 97 ? -2.705 -4.442 0.845 1.00 94.81 97 LEU A N 1
ATOM 675 C CA . LEU A 1 97 ? -3.950 -3.723 1.107 1.00 94.81 97 LEU A CA 1
ATOM 676 C C . LEU A 1 97 ? -3.694 -2.217 1.125 1.00 94.81 97 LEU A C 1
ATOM 678 O O . LEU A 1 97 ? -2.624 -1.757 1.517 1.00 94.81 97 LEU A O 1
ATOM 682 N N . HIS A 1 98 ? -4.692 -1.452 0.701 1.00 93.81 98 HIS A N 1
ATOM 683 C CA . HIS A 1 98 ? -4.650 0.001 0.768 1.00 93.81 98 HIS A CA 1
ATOM 684 C C . HIS A 1 98 ? -5.079 0.502 2.153 1.00 93.81 98 HIS A C 1
ATOM 686 O O . HIS A 1 98 ? -5.793 -0.184 2.888 1.00 93.81 98 HIS A O 1
ATOM 692 N N . ALA A 1 99 ? -4.653 1.718 2.492 1.00 85.88 99 ALA A N 1
ATOM 693 C CA . ALA A 1 99 ? -5.141 2.420 3.673 1.00 85.88 99 ALA A CA 1
ATOM 694 C C . ALA A 1 99 ? -6.607 2.864 3.498 1.00 85.88 99 ALA A C 1
ATOM 696 O O . ALA A 1 99 ? -7.224 2.658 2.447 1.00 85.88 99 ALA A O 1
ATOM 697 N N . GLU A 1 100 ? -7.167 3.478 4.538 1.00 85.50 100 GLU A N 1
ATOM 698 C CA . GLU A 1 100 ? -8.465 4.156 4.467 1.00 85.50 100 GLU A CA 1
ATOM 699 C C . GLU A 1 100 ? -8.524 5.125 3.271 1.00 85.50 100 GLU A C 1
ATOM 701 O O . GLU A 1 100 ? -7.508 5.697 2.878 1.00 85.50 100 GLU A O 1
ATOM 706 N N . ASP A 1 101 ? -9.703 5.235 2.651 1.00 86.31 101 ASP A N 1
ATOM 707 C CA . ASP A 1 101 ? -9.973 6.014 1.430 1.00 86.31 101 ASP A CA 1
ATOM 708 C C . ASP A 1 101 ? -9.164 5.630 0.173 1.00 86.31 101 ASP A C 1
ATOM 710 O O . ASP A 1 101 ? -9.299 6.259 -0.879 1.00 86.31 101 ASP A O 1
ATOM 714 N N . GLY A 1 102 ? -8.362 4.566 0.239 1.00 92.12 102 GLY A N 1
ATOM 715 C CA . GLY A 1 102 ? -7.644 4.015 -0.907 1.00 92.12 102 GLY A CA 1
ATOM 716 C C . GLY A 1 102 ? -8.477 3.068 -1.779 1.00 92.12 102 GLY A C 1
ATOM 717 O O . GLY A 1 102 ? -9.602 2.683 -1.455 1.00 92.12 102 GLY A O 1
ATOM 718 N N . ASP A 1 103 ? -7.876 2.639 -2.891 1.00 96.19 103 ASP A N 1
ATOM 719 C CA . ASP A 1 103 ? -8.376 1.547 -3.725 1.00 96.19 103 ASP A CA 1
ATOM 720 C C . ASP A 1 103 ? -7.235 0.616 -4.183 1.00 96.19 103 ASP A C 1
ATOM 722 O O . ASP A 1 103 ? -6.071 0.809 -3.831 1.00 96.19 103 ASP A O 1
ATOM 726 N N . HIS A 1 104 ? -7.565 -0.414 -4.971 1.00 96.19 104 HIS A N 1
ATOM 727 C CA . HIS A 1 104 ? -6.626 -1.411 -5.514 1.00 96.19 104 HIS A CA 1
ATOM 728 C C . HIS A 1 104 ? -5.388 -0.857 -6.250 1.00 96.19 104 HIS A C 1
ATOM 730 O O . HIS A 1 104 ? -4.440 -1.607 -6.475 1.00 96.19 104 HIS A O 1
ATOM 736 N N . ARG A 1 105 ? -5.376 0.420 -6.643 1.00 96.62 105 ARG A N 1
ATOM 737 C CA . ARG A 1 105 ? -4.237 1.068 -7.303 1.00 96.62 105 ARG A CA 1
ATOM 738 C C . ARG A 1 105 ? -3.203 1.603 -6.319 1.00 96.62 105 ARG A C 1
ATOM 740 O O . ARG A 1 105 ? -2.046 1.738 -6.697 1.00 96.62 105 ARG A O 1
ATOM 747 N N . PHE A 1 106 ? -3.592 1.874 -5.073 1.00 95.94 106 PHE A N 1
ATOM 748 C CA . PHE A 1 106 ? -2.760 2.557 -4.077 1.00 95.94 106 PHE A CA 1
ATOM 749 C C . PHE A 1 106 ? -1.362 1.935 -3.876 1.00 95.94 106 PHE A C 1
ATOM 751 O O . PHE A 1 106 ? -0.387 2.689 -3.903 1.00 95.94 106 PHE A O 1
ATOM 758 N N . PRO A 1 107 ? -1.200 0.598 -3.756 1.00 94.75 107 PRO A N 1
ATOM 759 C CA . PRO A 1 107 ? 0.132 0.004 -3.607 1.00 94.75 107 PRO A CA 1
ATOM 760 C C . PRO A 1 107 ? 1.084 0.291 -4.777 1.00 94.75 107 PRO A C 1
ATOM 762 O O . PRO A 1 107 ? 2.295 0.294 -4.596 1.00 94.75 107 PRO A O 1
ATOM 765 N N . PHE A 1 108 ? 0.550 0.546 -5.968 1.00 94.44 108 PHE A N 1
ATOM 766 C CA . PHE A 1 108 ? 1.332 0.760 -7.185 1.00 94.44 108 PHE A CA 1
ATOM 767 C C . PHE A 1 108 ? 1.509 2.255 -7.448 1.00 94.44 108 PHE A C 1
ATOM 769 O O . PHE A 1 108 ? 2.622 2.766 -7.486 1.00 94.44 108 PHE A O 1
ATOM 776 N N . ASP A 1 109 ? 0.399 2.986 -7.531 1.00 92.81 1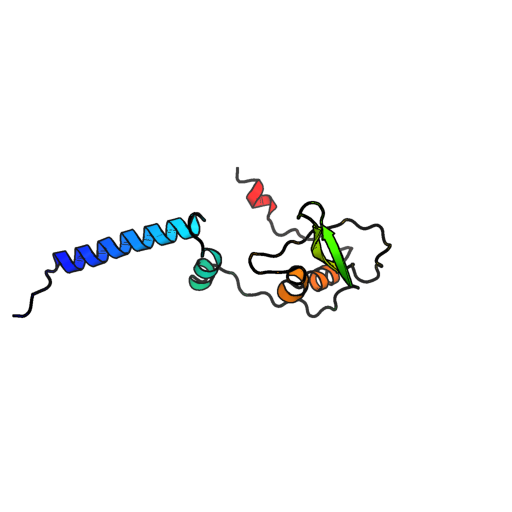09 ASP A N 1
ATOM 777 C CA . ASP A 1 109 ? 0.397 4.385 -7.951 1.00 92.81 109 ASP A CA 1
ATOM 778 C C . ASP A 1 109 ? 0.960 5.317 -6.857 1.00 92.81 109 ASP A C 1
ATOM 780 O O . ASP A 1 109 ? 1.485 6.383 -7.172 1.00 92.81 109 ASP A O 1
ATOM 784 N N . THR A 1 110 ? 0.838 4.945 -5.574 1.00 91.44 110 THR A N 1
ATOM 785 C CA . THR A 1 110 ? 1.298 5.766 -4.435 1.00 91.44 110 THR A CA 1
ATOM 786 C C . THR A 1 110 ? 2.543 5.205 -3.759 1.00 91.44 110 THR A C 1
ATOM 788 O O . THR A 1 110 ? 3.420 5.979 -3.393 1.00 91.44 110 THR A O 1
ATOM 791 N N . LEU A 1 111 ? 2.631 3.881 -3.588 1.00 91.81 111 LEU A N 1
ATOM 792 C CA . LEU A 1 111 ? 3.770 3.250 -2.906 1.00 91.81 111 LEU A CA 1
ATOM 793 C C . LEU A 1 111 ? 4.837 2.688 -3.860 1.00 91.81 111 LEU A C 1
ATOM 795 O O . LEU A 1 111 ? 5.892 2.281 -3.387 1.0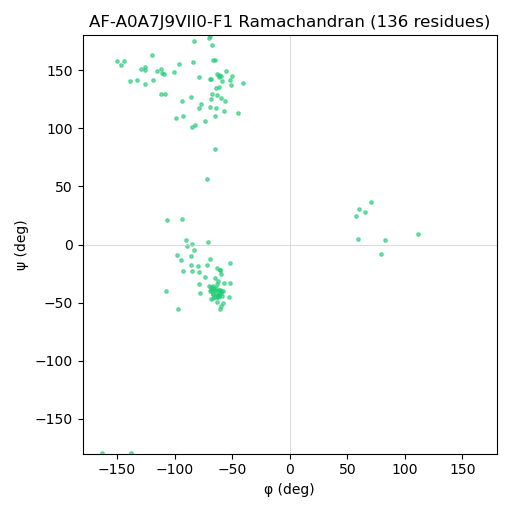0 91.81 111 LEU A O 1
ATOM 799 N N . GLY A 1 112 ? 4.587 2.648 -5.175 1.00 93.25 112 GLY A N 1
ATOM 800 C CA . GLY A 1 112 ? 5.550 2.165 -6.173 1.00 93.25 112 GLY A CA 1
ATOM 801 C C . GLY A 1 112 ? 5.984 0.711 -5.983 1.00 93.25 112 GLY A C 1
ATOM 802 O O . GLY A 1 112 ? 7.123 0.372 -6.301 1.00 93.25 112 GLY A O 1
ATOM 803 N N . ALA A 1 113 ? 5.118 -0.148 -5.433 1.00 92.75 113 ALA A N 1
ATOM 804 C CA . ALA A 1 113 ? 5.471 -1.527 -5.089 1.00 92.75 113 ALA A CA 1
ATOM 805 C C . ALA A 1 113 ? 5.999 -2.342 -6.284 1.00 92.75 113 ALA A C 1
ATOM 807 O O . ALA A 1 113 ? 6.866 -3.191 -6.113 1.00 92.75 113 ALA A O 1
ATOM 808 N N . ASP A 1 114 ? 5.500 -2.079 -7.491 1.00 93.69 114 ASP A N 1
ATOM 809 C CA . ASP A 1 114 ? 5.961 -2.680 -8.744 1.00 93.69 114 ASP A CA 1
ATOM 810 C C . ASP A 1 114 ? 7.389 -2.270 -9.116 1.00 93.69 114 ASP A C 1
ATOM 812 O O . ASP A 1 114 ? 8.145 -3.096 -9.626 1.00 93.69 114 ASP A O 1
ATOM 816 N N . ARG A 1 115 ? 7.774 -1.024 -8.827 1.00 93.31 115 ARG A N 1
ATOM 817 C CA . ARG A 1 115 ? 9.123 -0.516 -9.100 1.00 93.31 115 ARG A CA 1
ATOM 818 C C . ARG A 1 115 ? 10.127 -1.002 -8.066 1.00 93.31 115 ARG A C 1
ATOM 820 O O . ARG A 1 115 ? 11.200 -1.457 -8.437 1.00 93.31 115 ARG A O 1
ATOM 827 N N . TYR A 1 116 ? 9.746 -1.015 -6.787 1.00 91.00 116 TYR A N 1
ATOM 828 C CA . TYR A 1 116 ? 10.568 -1.637 -5.745 1.00 91.00 116 TYR A CA 1
ATOM 829 C C . TYR A 1 116 ? 10.762 -3.134 -5.993 1.00 91.00 116 TYR A C 1
ATOM 831 O O . TYR A 1 116 ? 11.864 -3.636 -5.820 1.00 91.00 116 TYR A O 1
ATOM 839 N N . LEU A 1 117 ? 9.729 -3.849 -6.453 1.00 88.69 117 LEU A N 1
ATOM 840 C CA . LEU A 1 117 ? 9.863 -5.255 -6.843 1.00 88.69 117 LEU A CA 1
ATOM 841 C C . LEU A 1 117 ? 10.833 -5.444 -8.021 1.00 88.69 117 LEU A C 1
ATOM 843 O O . LEU A 1 117 ? 11.478 -6.485 -8.106 1.00 88.69 117 LEU A O 1
ATOM 847 N N . ALA A 1 118 ? 10.922 -4.463 -8.921 1.00 89.56 118 ALA A N 1
ATOM 848 C CA . ALA A 1 118 ? 11.830 -4.490 -10.063 1.00 89.56 118 ALA A CA 1
ATOM 849 C C . ALA A 1 118 ? 13.287 -4.143 -9.705 1.00 89.56 118 ALA A C 1
ATOM 851 O O . ALA A 1 118 ? 14.188 -4.561 -10.426 1.00 89.56 118 ALA A O 1
ATOM 852 N N . GLU A 1 119 ? 13.526 -3.416 -8.610 1.00 87.00 119 GLU A N 1
ATOM 853 C CA . GLU A 1 119 ? 14.878 -3.110 -8.119 1.00 87.00 119 GLU A CA 1
ATOM 854 C C . GLU A 1 119 ? 15.533 -4.255 -7.343 1.00 87.00 119 GLU A C 1
ATOM 856 O O . GLU A 1 119 ? 16.749 -4.242 -7.168 1.00 87.00 119 GLU A O 1
ATOM 861 N N . VAL A 1 120 ? 14.753 -5.232 -6.863 1.00 78.12 120 VAL A N 1
ATOM 862 C CA . VAL A 1 120 ? 15.293 -6.358 -6.091 1.00 78.12 120 VAL A CA 1
ATOM 863 C C . VAL A 1 120 ? 16.214 -7.189 -6.984 1.00 78.12 120 VAL A C 1
ATOM 865 O O . VAL A 1 120 ? 15.758 -7.892 -7.889 1.00 78.12 120 VAL A O 1
ATOM 868 N N . ASP A 1 121 ? 17.512 -7.128 -6.696 1.00 67.06 121 ASP A N 1
ATOM 869 C CA . ASP A 1 121 ? 18.498 -8.046 -7.252 1.00 67.06 121 ASP A CA 1
ATOM 870 C C . ASP A 1 121 ? 18.241 -9.448 -6.660 1.00 67.06 121 ASP A C 1
ATOM 872 O O . ASP A 1 121 ? 18.174 -9.593 -5.437 1.00 67.06 121 ASP A O 1
ATOM 876 N N . PRO A 1 122 ? 18.049 -10.492 -7.487 1.00 62.41 122 PRO A N 1
ATOM 877 C CA . PRO A 1 122 ? 17.801 -11.849 -7.001 1.00 62.41 122 PRO A CA 1
ATOM 878 C C . PRO A 1 122 ? 18.939 -12.423 -6.138 1.00 62.41 122 PRO A C 1
ATOM 880 O O . PRO A 1 122 ? 18.676 -13.344 -5.361 1.00 62.41 122 PRO A O 1
ATOM 883 N N . ASP A 1 123 ? 20.164 -11.896 -6.257 1.00 56.69 123 ASP A N 1
ATOM 884 C CA . ASP A 1 123 ? 21.325 -12.290 -5.450 1.00 56.69 123 ASP A CA 1
ATOM 885 C C . ASP A 1 123 ? 21.536 -11.385 -4.220 1.00 56.69 123 ASP A C 1
ATOM 887 O O . ASP A 1 123 ? 22.274 -11.752 -3.296 1.00 56.69 123 ASP A O 1
ATOM 891 N N . ASP A 1 124 ? 20.856 -10.236 -4.160 1.00 58.50 124 ASP A N 1
ATOM 892 C CA . ASP A 1 124 ? 20.839 -9.370 -2.986 1.00 58.50 124 ASP A CA 1
ATOM 893 C C . ASP A 1 124 ? 19.756 -9.865 -2.024 1.00 58.50 124 ASP A C 1
ATOM 895 O O . ASP A 1 124 ? 18.551 -9.666 -2.195 1.00 58.50 124 ASP A O 1
ATOM 899 N N . GLN A 1 125 ? 20.188 -10.577 -0.981 1.00 51.94 125 GLN A N 1
ATOM 900 C CA . GLN A 1 125 ? 19.310 -10.862 0.148 1.00 51.94 125 GLN A CA 1
ATOM 901 C C . GLN A 1 125 ? 18.809 -9.516 0.672 1.00 51.94 125 GLN A C 1
ATOM 903 O O . GLN A 1 125 ? 19.651 -8.697 1.058 1.00 51.94 125 GLN A O 1
ATOM 908 N N . PRO A 1 126 ? 17.484 -9.280 0.757 1.00 48.94 126 PRO A N 1
ATOM 909 C CA . PRO A 1 126 ? 16.998 -8.063 1.363 1.00 48.94 126 PRO A CA 1
ATOM 910 C C . PRO A 1 126 ? 17.582 -8.055 2.766 1.00 48.94 126 PRO A C 1
ATOM 912 O O . PRO A 1 126 ? 17.288 -8.926 3.591 1.00 48.94 126 PRO A O 1
ATOM 915 N N . HIS A 1 127 ? 18.455 -7.091 3.033 1.00 48.47 127 HIS A N 1
ATOM 916 C CA . HIS A 1 127 ? 18.802 -6.694 4.380 1.00 48.47 127 HIS A CA 1
ATOM 917 C C . HIS A 1 127 ? 17.498 -6.132 4.922 1.00 48.47 127 HIS A C 1
ATOM 919 O O . HIS A 1 127 ? 17.213 -4.942 4.817 1.00 48.47 127 HIS A O 1
ATOM 925 N N . LEU A 1 128 ? 16.645 -7.056 5.376 1.00 43.31 128 LEU A N 1
ATOM 926 C CA . LEU A 1 128 ? 15.366 -6.795 5.985 1.00 43.31 128 LEU A CA 1
ATOM 927 C C . LEU A 1 128 ? 15.646 -5.670 6.963 1.00 43.31 128 LEU A C 1
ATOM 929 O O . LEU A 1 128 ? 16.397 -5.861 7.926 1.00 43.31 128 LEU A O 1
ATOM 933 N N . TYR A 1 129 ? 15.083 -4.492 6.686 1.00 42.31 129 TYR A N 1
ATOM 934 C CA . TYR A 1 129 ? 15.002 -3.428 7.671 1.00 42.31 129 TYR A CA 1
ATOM 935 C C . TYR A 1 129 ? 14.656 -4.078 9.015 1.00 42.31 129 TYR A C 1
ATOM 937 O O . TYR A 1 129 ? 13.852 -5.018 9.024 1.00 42.31 129 TYR A O 1
ATOM 945 N N . PRO A 1 130 ? 15.269 -3.648 10.130 1.00 42.53 130 PRO A N 1
ATOM 946 C CA . PRO A 1 130 ? 15.319 -4.386 11.388 1.00 42.53 130 PRO A CA 1
ATOM 947 C C . PRO A 1 130 ? 13.956 -4.412 12.104 1.00 42.53 130 PRO A C 1
ATOM 949 O O . PRO A 1 130 ? 13.835 -4.045 13.260 1.00 42.53 130 PRO A O 1
ATOM 952 N N . CYS A 1 131 ? 12.893 -4.886 11.460 1.00 42.69 131 CYS A N 1
ATOM 953 C CA . CYS A 1 131 ? 11.620 -5.195 12.098 1.00 42.69 131 CYS A CA 1
ATOM 954 C C . CYS A 1 131 ? 11.733 -6.421 13.012 1.00 42.69 131 CYS A C 1
ATOM 956 O O . CYS A 1 131 ? 10.848 -6.644 13.833 1.00 42.69 131 CYS A O 1
ATOM 958 N N . ARG A 1 132 ? 12.835 -7.186 12.940 1.00 42.25 132 ARG A N 1
ATOM 959 C CA . ARG A 1 132 ? 13.132 -8.244 13.915 1.00 42.25 132 ARG A CA 1
ATOM 960 C C . ARG A 1 132 ? 13.277 -7.670 15.335 1.00 42.25 132 ARG A C 1
ATOM 962 O O . ARG A 1 132 ? 12.725 -8.240 16.266 1.00 42.25 132 ARG A O 1
ATOM 969 N N . SER A 1 133 ? 13.893 -6.493 15.501 1.00 46.44 133 SER A N 1
ATOM 970 C CA . SER A 1 133 ? 14.120 -5.920 16.839 1.00 46.44 133 SER A CA 1
ATOM 971 C C . SER A 1 133 ? 12.850 -5.403 17.524 1.00 46.44 133 SER A C 1
ATOM 973 O O . SER A 1 133 ? 12.856 -5.206 18.733 1.00 46.44 133 SER A O 1
ATOM 975 N N . LEU A 1 134 ? 11.765 -5.169 16.776 1.00 43.94 134 LEU A N 1
ATOM 976 C CA . LEU A 1 134 ? 10.470 -4.743 17.324 1.00 43.94 134 LEU A CA 1
ATOM 977 C C . LEU A 1 134 ? 9.594 -5.919 17.779 1.00 43.94 134 LEU A C 1
ATOM 979 O O . LEU A 1 134 ? 8.669 -5.709 18.558 1.00 43.94 134 LEU A O 1
ATOM 983 N N . LEU A 1 135 ? 9.885 -7.142 17.326 1.00 53.31 135 LEU A N 1
ATOM 984 C CA . LEU A 1 135 ? 9.197 -8.359 17.770 1.00 53.31 135 LEU A CA 1
ATOM 985 C C . LEU A 1 135 ? 9.909 -9.038 18.949 1.00 53.31 135 LEU A C 1
ATOM 987 O O . LEU A 1 135 ? 9.257 -9.725 19.728 1.00 53.31 135 LEU A O 1
ATOM 991 N N . ASP A 1 136 ? 11.209 -8.789 19.121 1.00 45.00 136 ASP A N 1
ATOM 992 C CA . ASP A 1 136 ? 12.027 -9.354 20.204 1.00 45.00 136 ASP A CA 1
ATOM 993 C C . ASP A 1 136 ? 12.047 -8.478 21.484 1.00 45.00 136 ASP A C 1
ATOM 995 O O . ASP A 1 136 ? 12.754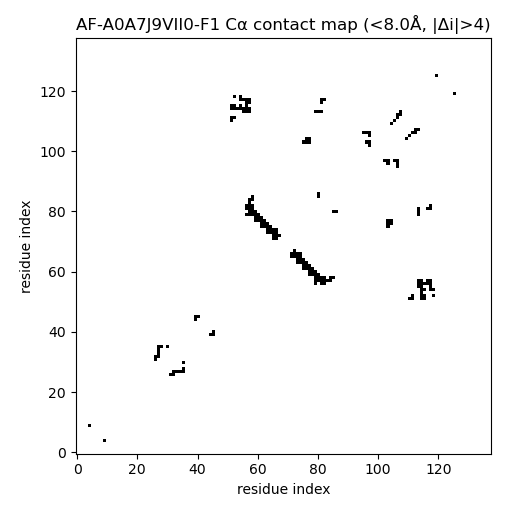 -8.790 22.438 1.00 45.00 136 ASP A O 1
ATOM 999 N N . ALA A 1 137 ? 11.284 -7.377 21.523 1.00 46.34 137 ALA A N 1
ATOM 1000 C CA . ALA A 1 137 ? 11.202 -6.449 22.663 1.00 46.34 137 ALA A CA 1
ATOM 1001 C C . ALA A 1 137 ? 10.052 -6.758 23.652 1.00 46.34 137 ALA A C 1
ATOM 1003 O O . ALA A 1 137 ? 9.600 -5.860 24.368 1.00 46.34 137 ALA A O 1
ATOM 1004 N N . GLY A 1 138 ? 9.561 -8.003 23.660 1.00 42.53 138 GLY A N 1
ATOM 1005 C CA . GLY A 1 138 ? 8.557 -8.514 24.602 1.00 42.53 138 GLY A CA 1
ATOM 1006 C C . GLY A 1 138 ? 9.177 -9.286 25.755 1.00 42.53 138 GLY A C 1
ATOM 1007 O O . GLY A 1 138 ? 9.992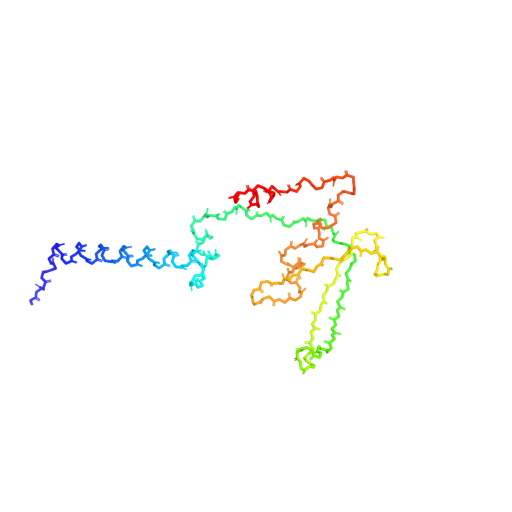 -10.189 25.470 1.00 42.53 138 GLY A O 1
#

Secondary structure (DSSP, 8-state):
---PPPHHHHHHHHHHHHHHHHHHHHHHHTTSSS-HHHHHHHTT-SPPPPPPP-SPP--EEEEEEEEGGGTTEEEEEEEE--TT--TTS------PPP-TT--TTHHHHTT-HHHHHHH--TTS-----STHHHHS--

Radius of gyration: 24.32 Å; Cα contacts (8 Å, |Δi|>4): 109; chains: 1; bounding box: 45×69×56 Å

pLDDT: mean 81.95, std 16.58, range [42.25, 98.38]

Foldseek 3Di:
DDDDDDPCNVVCVVVVVVVVVVVVLVCCCVVVDPDVVVVCVVVVVDDDDDDADPADFADKDKDWAQDVVVVRDIAIAMDGDEHPDDPPDDDDDDDDDDDPPDHRCCCCPPVVVRRVSNPDDPPDDPPPDPPVVVVVPD

Mean predicted aligned error: 11.42 Å

Sequence (138 aa):
MARMVSRRTLLGATAGSLVTGAACLGLIEAAVLPGRAPLRRTLGMDGPDTPLPDTEGGPSVAGEFGSAARGGKTVRWRAAYPPGMVASAQLPVVIALHAEDGDHRFPFDTLGADRYLAEVDPDDQPHLYPCRSLLDAG

Solvent-accessible surface area (backbone atoms only — not comparable to full-atom values): 8756 Å² total; per-residue (Å²): 135,86,82,80,81,48,68,66,57,53,52,48,51,50,53,51,49,50,55,53,50,51,52,52,52,49,34,18,70,70,64,78,38,86,59,43,67,64,50,36,50,76,70,64,69,52,76,83,87,76,78,71,68,89,53,74,48,27,57,69,53,70,50,71,48,66,31,70,96,64,76,53,40,76,46,68,46,60,50,67,36,50,62,97,51,58,95,87,58,93,68,90,83,83,89,84,79,53,63,89,98,52,50,65,55,36,53,47,81,73,65,30,48,39,17,55,51,43,66,60,48,92,84,56,72,78,78,67,71,73,62,65,63,72,69,70,74,116